Protein AF-A0A2M8P5G1-F1 (afdb_monomer_lite)

Foldseek 3Di:
DFQFWWKFFAAPPDLVPGPQRIETQDHNHDRHNPPRVDDDVVVPDDDDDDPSVVPDDDDTDDIDTDTHHPDPDDPTDDDDDPDDDDDDDD

Secondary structure (DSSP, 8-state):
--SEEEEEEESSS-TTTSTT-EEEEE-SS--SB-TT----GGG--------GGGT--S---EEEEEEE--SSS--------S----PPP-

pLDDT: mean 91.85, std 8.05, range [57.19, 98.12]

Radius of gyration: 13.49 Å; chains: 1; bounding box: 29×28×39 Å

Sequence (90 aa):
EGEIHGIGFDTDNSIVGSGPNRFQLFGTERNGRQNFNNYDPSQGWQSYQIPVGNFFTGDFNYLTLINDHDVDNPTGESWFRNIKLYEAEE

Structure (mmCIF, N/CA/C/O backbone):
data_AF-A0A2M8P5G1-F1
#
_entry.id   AF-A0A2M8P5G1-F1
#
loop_
_atom_site.group_PDB
_atom_site.id
_atom_site.type_symbol
_atom_site.label_atom_id
_atom_site.label_alt_id
_atom_site.label_comp_id
_atom_site.label_asym_id
_atom_site.label_entity_id
_atom_site.label_seq_id
_atom_site.pdbx_PDB_ins_code
_atom_site.Cartn_x
_atom_site.Cartn_y
_atom_site.Cartn_z
_atom_site.occupancy
_atom_site.B_iso_or_equiv
_atom_site.a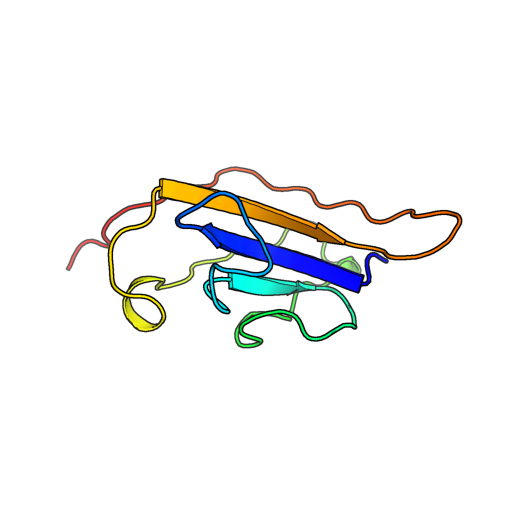uth_seq_id
_atom_site.auth_comp_id
_atom_site.auth_asym_id
_atom_site.auth_atom_id
_atom_site.pdbx_PDB_model_num
ATOM 1 N N . GLU A 1 1 ? 9.014 1.591 -12.107 1.00 80.19 1 GLU A N 1
ATOM 2 C CA . GLU A 1 1 ? 7.875 1.831 -11.200 1.00 80.19 1 GLU A CA 1
ATOM 3 C C . GLU A 1 1 ? 6.945 0.646 -11.357 1.00 80.19 1 GLU A C 1
ATOM 5 O O . GLU A 1 1 ? 6.797 0.212 -12.489 1.00 80.19 1 GLU A O 1
ATOM 10 N N . GLY A 1 2 ? 6.456 0.059 -10.263 1.00 89.06 2 GLY A N 1
ATOM 11 C CA . GLY A 1 2 ? 5.448 -0.996 -10.360 1.00 89.06 2 GLY A CA 1
ATOM 12 C C . GLY A 1 2 ? 4.107 -0.407 -10.788 1.00 89.06 2 GLY A C 1
ATOM 13 O O . GLY A 1 2 ? 3.823 0.767 -10.556 1.00 89.06 2 GLY A O 1
ATOM 14 N N . GLU A 1 3 ? 3.282 -1.219 -11.423 1.00 93.56 3 GLU A N 1
ATOM 15 C CA . GLU A 1 3 ? 1.980 -0.812 -11.951 1.00 93.56 3 GLU A CA 1
ATOM 16 C C . GLU A 1 3 ? 0.970 -0.569 -10.833 1.00 93.56 3 GLU A C 1
ATOM 18 O O . GLU A 1 3 ? 0.149 0.348 -10.921 1.00 93.56 3 GLU A O 1
ATOM 23 N N . ILE A 1 4 ? 1.067 -1.343 -9.749 1.00 95.06 4 ILE A N 1
ATOM 24 C CA . ILE A 1 4 ? 0.195 -1.220 -8.585 1.00 95.06 4 ILE A CA 1
ATOM 25 C C . ILE A 1 4 ? 1.035 -1.305 -7.319 1.00 95.06 4 ILE A C 1
ATOM 27 O O . ILE A 1 4 ? 1.717 -2.295 -7.060 1.00 95.06 4 ILE A O 1
ATOM 31 N N . HIS A 1 5 ? 0.905 -0.297 -6.464 1.00 97.12 5 HIS A N 1
ATOM 32 C CA . HIS A 1 5 ? 1.393 -0.346 -5.092 1.00 97.12 5 HIS A CA 1
ATOM 33 C C . HIS A 1 5 ? 0.239 -0.031 -4.151 1.00 97.12 5 HIS A C 1
ATOM 35 O O . HIS A 1 5 ? -0.442 0.984 -4.317 1.00 97.12 5 HIS A O 1
ATOM 41 N N . GLY A 1 6 ? 0.003 -0.870 -3.148 1.00 96.38 6 GLY A N 1
ATOM 42 C CA . GLY A 1 6 ? -1.179 -0.700 -2.311 1.00 96.38 6 GLY A CA 1
ATOM 43 C C . GLY A 1 6 ? -1.144 -1.425 -0.981 1.00 96.38 6 GLY A C 1
ATOM 44 O O . GLY A 1 6 ? -0.258 -2.226 -0.692 1.00 96.38 6 GLY A O 1
ATOM 45 N N . ILE A 1 7 ? -2.155 -1.124 -0.176 1.00 97.19 7 ILE A N 1
ATOM 46 C CA . ILE A 1 7 ? -2.429 -1.766 1.106 1.00 97.19 7 ILE A CA 1
ATOM 47 C C . ILE A 1 7 ? -3.933 -1.986 1.238 1.00 97.19 7 ILE A C 1
ATOM 49 O O . ILE A 1 7 ? -4.734 -1.170 0.776 1.00 97.19 7 ILE A O 1
ATOM 53 N N . GLY A 1 8 ? -4.342 -3.082 1.858 1.00 95.50 8 GLY A N 1
ATOM 54 C CA . GLY A 1 8 ? -5.755 -3.404 1.978 1.00 95.50 8 GLY A CA 1
ATOM 55 C C . GLY A 1 8 ? -6.028 -4.576 2.891 1.00 95.50 8 GLY A C 1
ATOM 56 O O . GLY A 1 8 ? -5.194 -4.953 3.711 1.00 95.50 8 GLY A O 1
ATOM 57 N N . PHE A 1 9 ? -7.206 -5.147 2.706 1.00 94.44 9 PHE A N 1
ATOM 58 C CA . PHE A 1 9 ? -7.676 -6.314 3.416 1.00 94.44 9 PHE A CA 1
ATOM 59 C C . PHE A 1 9 ? -8.192 -7.357 2.441 1.00 94.44 9 PHE A C 1
ATOM 61 O O . PHE A 1 9 ? -8.645 -7.033 1.341 1.00 94.44 9 PHE A O 1
ATOM 68 N N . ASP A 1 10 ? -8.134 -8.608 2.867 1.00 92.88 10 ASP A N 1
ATOM 69 C CA . ASP A 1 10 ? -8.565 -9.745 2.071 1.00 92.88 10 ASP A CA 1
ATOM 70 C C . ASP A 1 10 ? -9.282 -10.776 2.957 1.00 92.88 10 ASP A C 1
ATOM 72 O O . ASP A 1 10 ? -9.069 -10.848 4.175 1.00 92.88 10 ASP A O 1
ATOM 76 N N . THR A 1 11 ? -10.184 -11.542 2.351 1.00 91.88 11 THR A N 1
ATOM 77 C CA . THR A 1 11 ? -11.037 -12.529 3.019 1.00 91.88 11 THR A CA 1
ATOM 78 C C . THR A 1 11 ? -10.615 -13.969 2.755 1.00 91.88 11 THR A C 1
ATOM 80 O O . THR A 1 11 ? -10.914 -14.837 3.568 1.00 91.88 11 THR A O 1
ATOM 83 N N . ASP A 1 12 ? -9.948 -14.258 1.643 1.00 89.69 12 ASP A N 1
ATOM 84 C CA . ASP A 1 12 ? -9.774 -15.619 1.120 1.00 89.69 12 ASP A CA 1
ATOM 85 C C . ASP A 1 12 ? -8.399 -15.877 0.476 1.00 89.69 12 ASP A C 1
ATOM 87 O O . ASP A 1 12 ? -8.171 -16.949 -0.084 1.00 89.69 12 ASP A O 1
ATOM 91 N N . ASN A 1 13 ? -7.466 -14.930 0.602 1.00 87.31 13 ASN A N 1
ATOM 92 C CA . ASN A 1 13 ? -6.145 -14.925 -0.019 1.00 87.31 13 ASN A CA 1
ATOM 93 C C . ASN A 1 13 ? -6.217 -15.036 -1.557 1.00 87.31 13 ASN A C 1
ATOM 95 O O . ASN A 1 13 ? -5.375 -15.683 -2.185 1.00 87.31 13 ASN A O 1
ATOM 99 N N . SER A 1 14 ? -7.239 -14.421 -2.165 1.00 84.06 14 SER A N 1
ATOM 100 C CA . SER A 1 14 ? -7.479 -14.423 -3.609 1.00 84.06 14 SER A CA 1
ATOM 101 C C . SER A 1 14 ? -7.767 -13.020 -4.128 1.00 84.06 14 SER A C 1
ATOM 103 O O . SER A 1 14 ? -8.823 -12.444 -3.885 1.00 84.06 14 SER A O 1
ATOM 105 N N . ILE A 1 15 ? -6.877 -12.502 -4.977 1.00 74.06 15 ILE A N 1
ATOM 106 C CA . ILE A 1 15 ? -7.029 -11.166 -5.575 1.00 74.06 15 ILE A CA 1
ATOM 107 C C . ILE A 1 15 ? -8.267 -11.031 -6.486 1.00 74.06 15 ILE A C 1
ATOM 109 O O . ILE A 1 15 ? -8.753 -9.924 -6.723 1.00 74.06 15 ILE A O 1
ATOM 113 N N . VAL A 1 16 ? -8.784 -12.151 -7.005 1.00 71.56 16 VAL A N 1
ATOM 114 C CA . VAL A 1 16 ? -9.937 -12.185 -7.921 1.00 71.56 16 VAL A CA 1
ATOM 115 C C . VAL A 1 16 ? -11.264 -12.142 -7.153 1.00 71.56 16 VAL A C 1
ATOM 117 O O . VAL A 1 16 ? -12.244 -11.592 -7.655 1.00 71.56 16 VAL A O 1
ATOM 120 N N . GLY A 1 17 ? -11.302 -12.714 -5.944 1.00 66.75 17 GLY A N 1
ATOM 121 C CA . GLY A 1 17 ? -12.521 -12.889 -5.147 1.00 66.75 17 GLY A CA 1
ATOM 122 C C . GLY A 1 17 ? -12.809 -11.756 -4.162 1.00 66.75 17 GLY A C 1
ATOM 123 O O . GLY A 1 17 ? -13.970 -11.497 -3.849 1.00 66.75 17 GLY A O 1
ATOM 124 N N . SER A 1 18 ? -11.784 -11.034 -3.709 1.00 64.38 18 SER A N 1
ATOM 125 C CA . SER A 1 18 ? -11.873 -10.172 -2.526 1.00 64.38 18 SER A CA 1
ATOM 126 C C . SER A 1 18 ? -12.410 -8.747 -2.750 1.00 64.38 18 SER A C 1
ATOM 128 O O . SER A 1 18 ? -12.412 -7.934 -1.822 1.00 64.38 18 SER A O 1
ATOM 130 N N . GLY A 1 19 ? -12.936 -8.415 -3.939 1.00 67.81 19 GLY A N 1
ATOM 131 C CA . GLY A 1 19 ? -13.438 -7.066 -4.261 1.00 67.81 19 GLY A CA 1
ATOM 132 C C . GLY A 1 19 ? -12.361 -5.970 -4.107 1.00 67.81 19 GLY A C 1
ATOM 133 O O . GLY A 1 19 ? -11.206 -6.269 -3.819 1.00 67.81 19 GLY A O 1
ATOM 134 N N . PRO A 1 20 ? -12.659 -4.671 -4.313 1.00 72.19 20 PRO A N 1
ATOM 135 C CA . PRO A 1 20 ? -11.664 -3.603 -4.180 1.00 72.19 20 PRO A CA 1
ATOM 136 C C . PRO A 1 20 ? -11.433 -3.193 -2.712 1.00 72.19 20 PRO A C 1
ATOM 138 O O . PRO A 1 20 ? -11.444 -2.001 -2.398 1.00 72.19 20 PRO A O 1
ATOM 141 N N . ASN A 1 21 ? -11.195 -4.154 -1.810 1.00 91.31 21 ASN A N 1
ATOM 142 C CA . ASN A 1 21 ? -10.895 -3.918 -0.388 1.00 91.31 21 ASN A CA 1
ATOM 143 C C . ASN A 1 21 ? -9.452 -3.439 -0.152 1.00 91.31 21 ASN A C 1
ATOM 145 O O . ASN A 1 21 ? -8.758 -3.851 0.770 1.00 91.31 21 ASN A O 1
ATOM 149 N N . ARG A 1 22 ? -8.976 -2.550 -1.022 1.00 93.69 22 ARG A N 1
ATOM 150 C CA . ARG A 1 22 ? -7.602 -2.053 -1.054 1.00 93.69 22 ARG A CA 1
ATOM 151 C C . ARG A 1 22 ? -7.544 -0.598 -1.478 1.00 93.69 22 ARG A C 1
ATOM 153 O O . ARG A 1 22 ? -8.366 -0.124 -2.269 1.00 93.69 22 ARG A O 1
ATOM 160 N N . PHE A 1 23 ? -6.543 0.092 -0.965 1.00 96.69 23 PHE A N 1
ATOM 161 C CA . PHE A 1 23 ? -6.160 1.436 -1.356 1.00 96.69 23 PHE A CA 1
ATOM 162 C C . PHE A 1 23 ? -4.903 1.343 -2.206 1.00 96.69 23 PHE A C 1
ATOM 164 O O . PHE A 1 23 ? -3.913 0.734 -1.796 1.00 96.69 23 PHE A O 1
ATOM 171 N N . GLN A 1 24 ? -4.954 1.950 -3.384 1.00 96.69 24 GLN A N 1
ATOM 172 C CA . GLN A 1 24 ? -3.767 2.142 -4.197 1.00 96.69 24 GLN A CA 1
ATOM 173 C C . GLN A 1 24 ? -3.066 3.412 -3.724 1.00 96.69 24 GLN A C 1
ATOM 175 O O . GLN A 1 24 ? -3.721 4.435 -3.522 1.00 96.69 24 GLN A O 1
ATOM 180 N N . LEU A 1 25 ? -1.758 3.309 -3.513 1.00 97.56 25 LEU A N 1
ATOM 181 C CA . LEU A 1 25 ? -0.899 4.381 -3.019 1.00 97.56 25 LEU A CA 1
ATOM 182 C C . LEU A 1 25 ? -0.008 4.957 -4.124 1.00 97.56 25 LEU A C 1
ATOM 184 O O . LEU A 1 25 ? 0.331 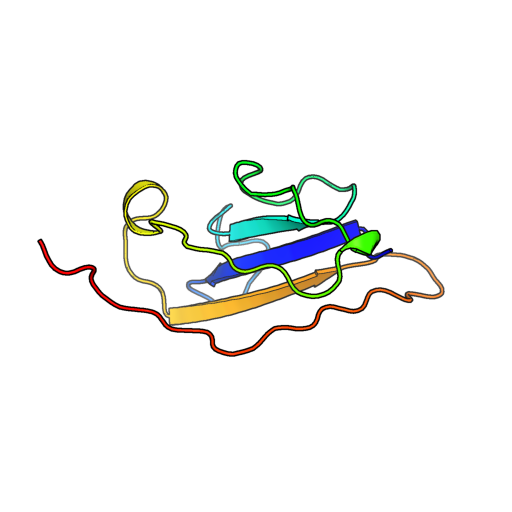6.137 -4.071 1.00 97.56 25 LEU A O 1
ATOM 188 N N . PHE A 1 26 ? 0.367 4.124 -5.097 1.00 97.50 26 PHE A N 1
ATOM 189 C CA . PHE A 1 26 ? 1.230 4.485 -6.221 1.00 97.50 26 PHE A CA 1
ATOM 190 C C . PHE A 1 26 ? 0.980 3.568 -7.430 1.00 97.50 26 PHE A C 1
ATOM 192 O O . PHE A 1 26 ? 0.260 2.565 -7.319 1.00 97.50 26 PHE A O 1
ATOM 199 N N . GLY A 1 27 ? 1.611 3.881 -8.561 1.00 95.19 27 GLY A N 1
ATOM 200 C CA . GLY A 1 27 ? 1.500 3.129 -9.804 1.00 95.19 27 GLY A CA 1
ATOM 201 C C . GLY A 1 27 ? 0.403 3.648 -10.733 1.00 95.19 27 GLY A C 1
ATOM 202 O O . GLY A 1 27 ? -0.442 4.476 -10.369 1.00 95.19 27 GLY A O 1
ATOM 203 N N . THR A 1 28 ? 0.436 3.158 -11.965 1.00 91.06 28 THR A N 1
ATOM 204 C CA . THR A 1 28 ? -0.338 3.667 -13.102 1.00 91.06 28 THR A CA 1
ATOM 205 C C . THR A 1 28 ? -1.584 2.841 -13.409 1.00 91.06 28 THR A C 1
ATOM 207 O O . THR A 1 28 ? -2.546 3.379 -13.965 1.00 91.06 28 THR A O 1
ATOM 210 N N . GLU A 1 29 ? -1.616 1.563 -13.031 1.00 93.00 29 GLU A N 1
ATOM 211 C CA . GLU A 1 29 ? -2.751 0.689 -13.304 1.00 93.00 29 GLU A CA 1
ATOM 212 C C . GLU A 1 29 ? -3.768 0.740 -12.173 1.00 93.00 29 GLU A C 1
ATOM 214 O O . GLU A 1 29 ? -3.470 0.498 -11.005 1.00 93.00 29 GLU A O 1
ATOM 219 N N . ARG A 1 30 ? -5.014 1.084 -12.508 1.00 92.75 30 ARG A N 1
ATOM 220 C CA . ARG A 1 30 ? -6.049 1.313 -11.502 1.00 92.75 30 ARG A CA 1
ATOM 221 C C . ARG A 1 30 ? -6.545 -0.008 -10.919 1.00 92.75 30 ARG A C 1
ATOM 223 O O . ARG A 1 30 ? -7.409 -0.663 -11.497 1.00 92.75 30 ARG A O 1
ATOM 230 N N . ASN A 1 31 ? -6.109 -0.321 -9.705 1.00 90.19 31 ASN A N 1
ATOM 231 C CA . ASN A 1 31 ? -6.460 -1.554 -9.012 1.00 90.19 31 ASN A CA 1
ATOM 232 C C . ASN A 1 31 ? -6.712 -1.299 -7.513 1.00 90.19 31 ASN A C 1
ATOM 234 O O . ASN A 1 31 ? -5.950 -1.689 -6.634 1.00 90.19 31 ASN A O 1
ATOM 238 N N . GLY A 1 32 ? -7.816 -0.615 -7.208 1.00 92.00 32 GLY A N 1
ATOM 239 C CA . GLY A 1 32 ? -8.192 -0.260 -5.838 1.00 92.00 32 GLY A CA 1
ATOM 240 C C . GLY A 1 32 ? -8.811 1.128 -5.725 1.00 92.00 32 GLY A C 1
ATOM 241 O O . GLY A 1 32 ? -9.013 1.834 -6.722 1.00 92.00 32 GLY A O 1
ATOM 242 N N . ARG A 1 33 ? -9.116 1.538 -4.491 1.00 94.88 33 ARG A N 1
ATOM 243 C CA . ARG A 1 33 ? -9.563 2.901 -4.185 1.00 94.88 33 ARG A CA 1
ATOM 244 C C . ARG A 1 33 ? -8.413 3.885 -4.389 1.00 94.88 33 ARG A C 1
ATOM 246 O O . ARG A 1 33 ? -7.318 3.671 -3.885 1.00 94.88 33 ARG A O 1
ATOM 253 N N . GLN A 1 34 ? -8.692 4.974 -5.099 1.00 96.25 34 GLN A N 1
ATOM 254 C CA . GLN A 1 34 ? -7.682 5.943 -5.549 1.00 96.25 34 GLN A CA 1
ATOM 255 C C . GLN A 1 34 ? -7.540 7.156 -4.621 1.00 96.25 34 GLN A C 1
ATOM 257 O O . GLN A 1 34 ? -6.751 8.050 -4.896 1.00 96.25 34 GLN A O 1
ATOM 262 N N . ASN A 1 35 ? -8.294 7.203 -3.517 1.00 96.62 35 ASN A N 1
ATOM 263 C CA . ASN A 1 35 ? -8.302 8.322 -2.567 1.00 96.62 35 ASN A CA 1
ATOM 264 C C . ASN A 1 35 ? -6.914 8.659 -1.994 1.00 96.62 35 ASN A C 1
ATOM 266 O O . ASN A 1 35 ? -6.712 9.778 -1.536 1.00 96.62 35 ASN A O 1
ATOM 270 N N . PHE A 1 36 ? -5.994 7.692 -2.018 1.00 97.19 36 PHE A N 1
ATOM 271 C CA . PHE A 1 36 ? -4.643 7.797 -1.476 1.00 97.19 36 PHE A CA 1
ATOM 272 C C . PHE A 1 36 ? -3.562 7.482 -2.521 1.00 97.19 36 PHE A C 1
ATOM 274 O O . PHE A 1 36 ? -2.423 7.258 -2.131 1.00 97.19 36 PHE A O 1
ATOM 281 N N . ASN A 1 37 ? -3.890 7.469 -3.824 1.00 97.25 37 ASN A N 1
ATOM 282 C CA . ASN A 1 37 ? -2.904 7.252 -4.891 1.00 97.25 37 ASN A CA 1
ATOM 283 C C . ASN A 1 37 ? -2.105 8.543 -5.130 1.00 97.25 37 ASN A C 1
ATOM 285 O O . ASN A 1 37 ? -2.316 9.259 -6.108 1.00 97.25 37 ASN A O 1
ATOM 289 N N . ASN A 1 38 ? -1.298 8.909 -4.137 1.00 97.19 38 ASN A N 1
ATOM 290 C CA . ASN A 1 38 ? -0.566 10.167 -4.072 1.00 97.19 38 ASN A CA 1
ATOM 291 C C . ASN A 1 38 ? 0.811 10.013 -3.416 1.00 97.19 38 ASN A C 1
ATOM 293 O O . ASN A 1 38 ? 1.335 10.989 -2.875 1.00 97.19 38 ASN A O 1
ATOM 297 N N . TYR A 1 39 ? 1.379 8.806 -3.430 1.00 97.69 39 TYR A N 1
ATOM 298 C CA . TYR A 1 39 ? 2.760 8.616 -3.021 1.00 97.69 39 TYR A CA 1
ATOM 299 C C . TYR A 1 39 ? 3.698 9.364 -3.968 1.00 97.69 39 TYR A C 1
ATOM 301 O O . TYR A 1 39 ? 3.631 9.173 -5.182 1.00 97.69 39 TYR A O 1
ATOM 309 N N . ASP A 1 40 ? 4.585 10.190 -3.415 1.00 95.50 40 ASP A N 1
ATOM 310 C CA . ASP A 1 40 ? 5.636 10.854 -4.184 1.00 95.50 40 ASP A CA 1
ATOM 311 C C . ASP A 1 40 ? 7.007 10.233 -3.859 1.00 95.50 40 ASP A C 1
ATOM 313 O O . ASP A 1 40 ? 7.574 10.510 -2.792 1.00 95.50 40 ASP A O 1
ATOM 317 N N . PRO A 1 41 ? 7.590 9.425 -4.767 1.00 92.62 41 PRO A N 1
ATOM 318 C CA . PRO A 1 41 ? 8.886 8.795 -4.530 1.00 92.62 41 PRO A CA 1
ATOM 319 C C . PRO A 1 41 ? 10.030 9.814 -4.394 1.00 92.62 41 PRO A C 1
ATOM 321 O O . PRO A 1 41 ? 11.066 9.487 -3.816 1.00 92.62 41 PRO A O 1
ATOM 324 N N . SER A 1 42 ? 9.861 11.057 -4.867 1.00 95.69 42 SER A N 1
ATOM 325 C CA . SER A 1 42 ? 10.868 12.116 -4.720 1.00 95.69 42 SER A CA 1
ATOM 326 C C . SER A 1 42 ? 10.981 12.649 -3.287 1.00 95.69 42 SER A C 1
ATOM 328 O O . SER A 1 42 ? 12.010 13.218 -2.924 1.00 95.69 42 SER A O 1
ATOM 330 N N . GLN A 1 43 ? 9.948 12.441 -2.461 1.00 94.44 43 GLN A N 1
ATOM 331 C CA . GLN A 1 43 ? 9.886 12.906 -1.070 1.00 94.44 43 GLN A CA 1
ATOM 332 C C . GLN A 1 43 ? 10.315 11.828 -0.059 1.00 94.44 43 GLN A C 1
ATOM 334 O O . GLN A 1 43 ? 10.396 12.090 1.142 1.00 94.44 43 GLN A O 1
ATOM 339 N N . GLY A 1 44 ? 10.622 10.611 -0.520 1.00 95.88 44 GLY A N 1
ATOM 340 C CA . GLY A 1 44 ? 11.040 9.504 0.336 1.00 95.88 44 GLY A CA 1
ATOM 341 C C . GLY A 1 44 ? 9.865 8.836 1.054 1.00 95.88 44 GLY A C 1
ATOM 342 O O . GLY A 1 44 ? 8.935 8.360 0.415 1.00 95.88 44 GLY A O 1
ATOM 343 N N . TRP A 1 45 ? 9.919 8.710 2.383 1.00 97.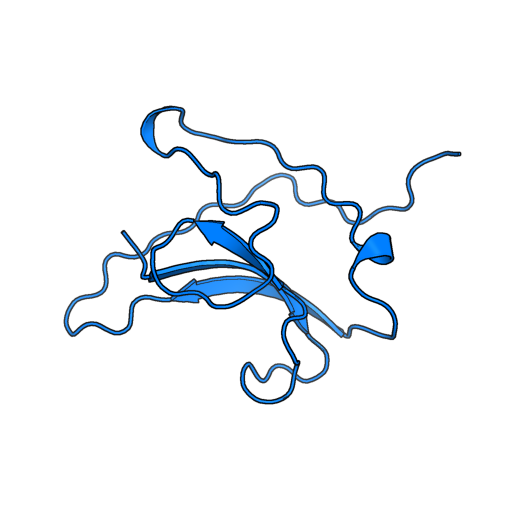62 45 TRP A N 1
ATOM 344 C CA . TRP A 1 45 ? 8.862 8.035 3.150 1.00 97.62 45 TRP A CA 1
ATOM 345 C C . TRP A 1 45 ? 7.633 8.929 3.329 1.00 97.62 45 TRP A C 1
ATOM 347 O O . TRP A 1 45 ? 7.754 10.045 3.826 1.00 97.62 45 TRP A O 1
ATOM 357 N N . GLN A 1 46 ? 6.446 8.387 3.053 1.00 97.75 46 GLN A N 1
ATOM 358 C CA . GLN A 1 46 ? 5.167 9.055 3.293 1.00 97.75 46 GLN A CA 1
ATOM 359 C C . GLN A 1 46 ? 4.358 8.322 4.363 1.00 97.75 46 GLN A C 1
ATOM 361 O O . GLN A 1 46 ? 4.257 7.095 4.354 1.00 97.75 46 GLN A O 1
ATOM 366 N N . SER A 1 47 ? 3.778 9.086 5.288 1.00 97.44 47 SER A N 1
ATOM 367 C CA . SER A 1 47 ? 2.889 8.564 6.326 1.00 97.44 47 SER A CA 1
ATOM 368 C C . SER A 1 47 ? 1.437 8.645 5.869 1.00 97.44 47 SER A C 1
ATOM 370 O O . SER A 1 47 ? 0.998 9.685 5.382 1.00 97.44 47 SER A O 1
ATOM 372 N N . TYR A 1 48 ? 0.682 7.570 6.091 1.00 97.69 48 TYR A N 1
ATOM 373 C CA . TYR A 1 48 ? -0.745 7.496 5.791 1.00 97.69 48 TYR A CA 1
ATOM 374 C C . TYR A 1 48 ? -1.545 7.231 7.063 1.00 97.69 48 TYR A C 1
ATOM 376 O O . TYR A 1 48 ? -1.172 6.384 7.874 1.00 97.69 48 TYR A O 1
ATOM 384 N N . GLN A 1 49 ? -2.680 7.916 7.191 1.00 96.94 49 GLN A N 1
ATOM 385 C CA . GLN A 1 49 ? -3.746 7.563 8.120 1.00 96.94 49 GLN A CA 1
ATOM 386 C C . GLN A 1 49 ? -5.011 7.357 7.295 1.00 96.94 49 GLN A C 1
ATOM 388 O O . GLN A 1 49 ? -5.520 8.291 6.676 1.00 96.94 49 GLN A O 1
ATOM 393 N N . ILE A 1 50 ? -5.483 6.116 7.244 1.00 96.69 50 ILE A N 1
ATOM 394 C CA . ILE A 1 50 ? -6.602 5.720 6.394 1.00 96.69 50 ILE A CA 1
ATOM 395 C C . ILE A 1 50 ? -7.751 5.289 7.309 1.00 96.69 50 ILE A C 1
ATOM 397 O O . ILE A 1 50 ? -7.589 4.311 8.038 1.00 96.69 50 ILE A O 1
ATOM 401 N N . PRO A 1 51 ? -8.907 5.979 7.298 1.00 95.81 51 PRO A N 1
ATOM 402 C CA . PRO A 1 51 ? -10.063 5.586 8.097 1.00 95.81 51 PRO A CA 1
ATOM 403 C C . PRO A 1 51 ? -10.771 4.405 7.422 1.00 95.81 51 PRO A C 1
ATOM 405 O O . PRO A 1 51 ? -11.792 4.569 6.758 1.00 95.81 51 PRO A O 1
ATOM 408 N N . VAL A 1 52 ? -10.186 3.210 7.534 1.00 95.06 52 VAL A N 1
ATOM 409 C CA . VAL A 1 52 ? -10.586 2.019 6.763 1.00 95.06 52 VAL A CA 1
ATOM 410 C C . VAL A 1 52 ? -12.065 1.655 6.940 1.00 95.06 52 VAL A C 1
ATOM 412 O O . VAL A 1 52 ? -12.709 1.298 5.956 1.00 95.06 52 VAL A O 1
ATOM 415 N N . GLY A 1 53 ? -12.632 1.861 8.135 1.00 93.88 53 GLY A N 1
ATOM 416 C CA . GLY A 1 53 ? -14.049 1.613 8.437 1.00 93.88 53 GLY A CA 1
ATOM 417 C C . GLY A 1 53 ? -15.038 2.512 7.681 1.00 93.88 53 GLY A C 1
ATOM 418 O O . GLY A 1 53 ? -16.191 2.137 7.498 1.00 93.88 53 GLY A O 1
ATOM 419 N N . ASN A 1 54 ? -14.591 3.658 7.151 1.00 94.31 54 ASN A N 1
ATOM 420 C CA . ASN A 1 54 ? -15.423 4.498 6.279 1.00 94.31 54 ASN A CA 1
ATOM 421 C C . ASN A 1 54 ? -15.527 3.938 4.849 1.00 94.31 54 ASN A C 1
ATOM 423 O O . ASN A 1 54 ? -16.347 4.403 4.058 1.00 94.31 54 ASN A O 1
ATOM 427 N N . PHE A 1 55 ? -14.670 2.979 4.488 1.00 93.94 55 PHE A N 1
ATOM 428 C CA . PHE A 1 55 ? -14.553 2.446 3.130 1.00 93.94 55 PHE A CA 1
ATOM 429 C C . PHE A 1 55 ? -14.916 0.971 3.025 1.00 93.94 55 PHE A C 1
ATOM 431 O O . PHE A 1 55 ? -15.404 0.544 1.972 1.00 93.94 55 PHE A O 1
ATOM 438 N N . PHE A 1 56 ? -14.621 0.204 4.069 1.00 92.19 56 PHE A N 1
ATOM 439 C CA . PHE A 1 56 ? -14.752 -1.241 4.113 1.00 92.19 56 PHE A CA 1
ATOM 440 C C . PHE A 1 56 ? -15.533 -1.636 5.362 1.00 92.19 56 PHE A C 1
ATOM 442 O O . PHE A 1 56 ? -15.347 -1.067 6.433 1.00 92.19 56 PHE A O 1
ATOM 449 N N . THR A 1 57 ? -16.407 -2.621 5.206 1.00 91.69 57 THR A N 1
ATOM 450 C CA . THR A 1 57 ? -17.174 -3.229 6.296 1.00 91.69 57 THR A CA 1
ATOM 451 C C . THR A 1 57 ? -17.154 -4.738 6.101 1.00 91.69 57 THR A C 1
ATOM 453 O O . THR A 1 57 ? -16.940 -5.204 4.980 1.00 91.69 57 THR A O 1
ATOM 456 N N . GLY A 1 58 ? -17.394 -5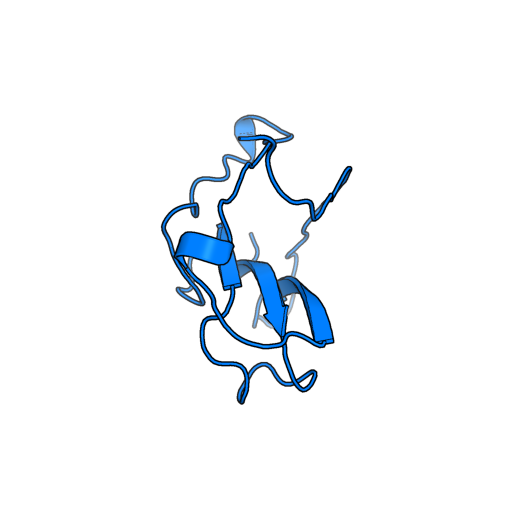.482 7.176 1.00 90.38 58 GLY A N 1
ATOM 457 C CA . GLY A 1 58 ? -17.362 -6.940 7.170 1.00 90.38 58 GLY A CA 1
ATOM 458 C C . GLY A 1 58 ? -16.089 -7.507 7.787 1.00 90.38 58 GLY A C 1
ATOM 459 O O . GLY A 1 58 ? -15.240 -6.774 8.296 1.00 90.38 58 GLY A O 1
ATOM 460 N N . ASP A 1 59 ? -16.006 -8.831 7.751 1.00 91.12 59 ASP A N 1
ATOM 461 C CA . ASP A 1 59 ? -14.904 -9.584 8.334 1.00 91.12 59 ASP A CA 1
ATOM 462 C C . ASP A 1 59 ? -13.753 -9.700 7.334 1.00 91.12 59 ASP A C 1
ATOM 464 O O . ASP A 1 59 ? -13.966 -9.997 6.159 1.00 91.12 59 ASP A O 1
ATOM 468 N N . PHE A 1 60 ? -12.526 -9.506 7.815 1.00 92.06 60 PHE A N 1
ATOM 469 C CA . PHE A 1 60 ? -11.303 -9.638 7.031 1.00 92.06 60 PHE A CA 1
ATOM 470 C C . PHE A 1 60 ? -10.336 -10.580 7.733 1.00 92.06 60 PHE A C 1
ATOM 472 O O . PHE A 1 60 ? -10.127 -10.478 8.941 1.00 92.06 60 PHE A O 1
ATOM 479 N N . ASN A 1 61 ? -9.716 -11.470 6.963 1.00 92.62 61 ASN A N 1
ATOM 480 C CA . ASN A 1 61 ? -8.781 -12.462 7.490 1.00 92.62 61 ASN A CA 1
ATOM 481 C C . ASN A 1 61 ? -7.325 -12.006 7.362 1.00 92.62 61 ASN A C 1
ATOM 483 O O . ASN A 1 61 ? -6.465 -12.461 8.118 1.00 92.62 61 ASN A O 1
ATOM 487 N N . TYR A 1 62 ? -7.043 -11.103 6.421 1.00 93.38 62 TYR A N 1
ATOM 488 C CA . TYR A 1 62 ? -5.684 -10.714 6.071 1.00 93.38 62 TYR A CA 1
ATOM 489 C C . TYR A 1 62 ? -5.553 -9.201 5.937 1.00 93.38 62 TYR A C 1
ATOM 491 O O . TYR A 1 62 ? -6.414 -8.540 5.360 1.00 93.38 62 TYR A O 1
ATOM 499 N N . LEU A 1 63 ? -4.434 -8.673 6.434 1.00 94.38 63 LEU A N 1
ATOM 500 C CA . LEU A 1 63 ? -3.867 -7.412 5.970 1.00 94.38 63 LEU A CA 1
ATOM 501 C C . LEU A 1 63 ? -3.015 -7.720 4.734 1.00 94.38 63 LEU A C 1
ATOM 503 O O . LEU A 1 63 ? -2.118 -8.561 4.803 1.00 94.38 63 LEU A O 1
ATOM 507 N N . THR A 1 64 ? -3.251 -7.007 3.640 1.00 93.75 64 THR A N 1
ATOM 508 C CA . THR A 1 64 ? -2.593 -7.256 2.353 1.00 93.75 64 THR A CA 1
ATOM 509 C C . THR A 1 64 ? -1.679 -6.097 1.989 1.00 93.75 64 THR A C 1
ATOM 511 O O . THR A 1 64 ? -2.087 -4.936 2.038 1.00 93.75 64 THR A O 1
ATOM 514 N N . LEU A 1 65 ? -0.451 -6.416 1.580 1.00 95.38 65 LEU A N 1
ATOM 515 C CA . LEU A 1 65 ? 0.495 -5.487 0.965 1.00 95.38 65 LEU A CA 1
ATOM 516 C C . LEU A 1 65 ? 0.632 -5.858 -0.510 1.00 95.38 65 LEU A C 1
ATOM 518 O O . LEU A 1 65 ? 0.799 -7.031 -0.831 1.00 95.38 65 LEU A O 1
ATOM 522 N N . ILE A 1 66 ? 0.529 -4.870 -1.394 1.00 93.62 66 ILE A N 1
ATOM 523 C CA . ILE A 1 66 ? 0.411 -5.088 -2.836 1.00 93.62 66 ILE A CA 1
ATOM 524 C C . ILE A 1 66 ? 1.594 -4.432 -3.543 1.00 93.62 66 ILE A C 1
ATOM 526 O O . ILE A 1 66 ? 1.900 -3.255 -3.318 1.00 93.62 66 ILE A O 1
ATOM 530 N N . ASN A 1 67 ? 2.237 -5.214 -4.402 1.00 94.56 67 ASN A N 1
ATOM 531 C CA . ASN A 1 67 ? 3.182 -4.773 -5.412 1.00 94.56 67 ASN A CA 1
ATOM 532 C C . ASN A 1 67 ? 2.929 -5.629 -6.655 1.00 94.56 67 ASN A C 1
ATOM 534 O O . ASN A 1 67 ? 3.010 -6.852 -6.558 1.00 94.56 67 ASN A O 1
ATOM 538 N N . ASP A 1 68 ? 2.580 -4.992 -7.763 1.00 93.81 68 ASP A N 1
ATOM 539 C CA . ASP A 1 68 ? 2.360 -5.657 -9.044 1.00 93.81 68 ASP A CA 1
ATOM 540 C C . ASP A 1 68 ? 3.089 -4.916 -10.160 1.00 93.81 68 ASP A C 1
ATOM 542 O O . ASP A 1 68 ? 3.241 -3.689 -10.104 1.00 93.81 68 ASP A O 1
ATOM 546 N N . HIS A 1 69 ? 3.576 -5.677 -11.133 1.00 94.56 69 HIS A N 1
ATOM 547 C CA . HIS A 1 69 ? 4.297 -5.181 -12.299 1.00 94.56 69 HIS A CA 1
ATOM 548 C C . HIS A 1 69 ? 4.354 -6.309 -13.346 1.00 94.56 69 HIS A C 1
ATOM 550 O O . HIS A 1 69 ? 5.322 -7.071 -13.383 1.00 94.56 69 HIS A O 1
ATOM 556 N N . ASP A 1 70 ? 3.310 -6.450 -14.157 1.00 90.3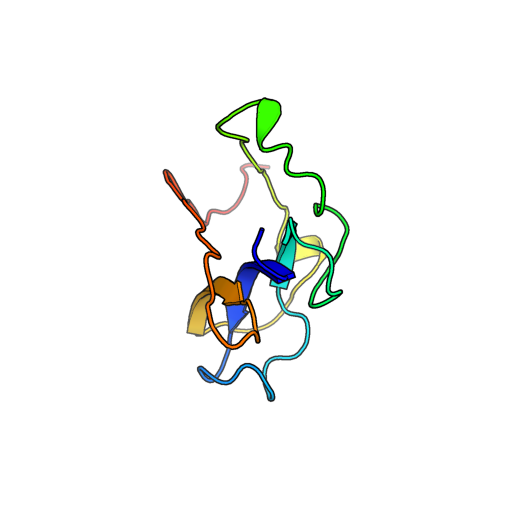8 70 ASP A N 1
ATOM 557 C CA . ASP A 1 70 ? 3.118 -7.526 -15.135 1.00 90.38 70 ASP A CA 1
ATOM 558 C C . ASP A 1 70 ? 3.909 -7.264 -16.431 1.00 90.38 70 ASP A C 1
ATOM 560 O O . ASP A 1 70 ? 3.383 -7.012 -17.516 1.00 90.38 70 ASP A O 1
ATOM 564 N N . VAL A 1 71 ? 5.237 -7.296 -16.300 1.00 92.62 71 VAL A N 1
ATOM 565 C CA . VAL A 1 71 ? 6.201 -7.123 -17.395 1.00 92.62 71 VAL A CA 1
ATOM 566 C C . VAL A 1 71 ? 7.269 -8.215 -17.353 1.00 92.62 71 VAL A C 1
ATOM 568 O O . VAL A 1 71 ? 7.551 -8.784 -16.302 1.00 92.62 71 VAL A O 1
ATOM 571 N N . ASP A 1 72 ? 7.953 -8.456 -18.476 1.00 94.94 72 ASP A N 1
ATOM 572 C CA . ASP A 1 72 ? 8.980 -9.510 -18.585 1.00 94.94 72 ASP A CA 1
ATOM 573 C C . ASP A 1 72 ? 10.138 -9.375 -17.574 1.00 94.94 72 ASP A C 1
ATOM 575 O O . ASP A 1 72 ? 10.769 -10.364 -17.206 1.00 94.94 72 ASP A O 1
ATOM 579 N N . ASN A 1 73 ? 10.460 -8.146 -17.153 1.00 94.88 73 ASN A N 1
ATOM 580 C CA . ASN A 1 73 ? 11.554 -7.853 -16.221 1.00 94.88 73 ASN A CA 1
ATOM 581 C C . ASN A 1 73 ? 11.082 -6.871 -15.134 1.00 94.88 73 ASN A C 1
ATOM 583 O O . ASN A 1 73 ? 11.377 -5.671 -15.217 1.00 94.88 73 ASN A O 1
ATOM 587 N N . PRO A 1 74 ? 10.326 -7.343 -14.129 1.00 94.06 74 PRO A N 1
ATOM 588 C CA . PRO A 1 74 ? 9.708 -6.468 -13.149 1.00 94.06 74 PRO A CA 1
ATOM 589 C C . PRO A 1 74 ? 10.751 -5.898 -12.189 1.00 94.06 74 PRO A C 1
ATOM 591 O O . PRO A 1 74 ? 11.584 -6.604 -11.625 1.00 94.06 74 PRO A O 1
ATOM 594 N N . THR A 1 75 ? 10.678 -4.587 -11.985 1.00 94.38 75 THR A N 1
ATOM 595 C CA . THR A 1 75 ? 11.510 -3.838 -11.023 1.00 94.38 75 THR A CA 1
ATOM 596 C C . THR A 1 75 ? 10.656 -3.127 -9.971 1.00 94.38 75 THR A C 1
ATOM 598 O O . THR A 1 75 ? 11.088 -2.154 -9.354 1.00 94.38 75 THR A O 1
ATOM 601 N N . GLY A 1 76 ? 9.404 -3.569 -9.807 1.00 93.19 76 GLY A N 1
ATOM 602 C CA . GLY A 1 76 ? 8.495 -3.028 -8.803 1.00 93.19 76 GLY A CA 1
ATOM 603 C C . GLY A 1 76 ? 9.011 -3.336 -7.400 1.00 93.19 76 GLY A C 1
ATOM 604 O O . GLY A 1 76 ? 9.357 -4.472 -7.096 1.00 93.19 76 GLY A O 1
ATOM 605 N N . GLU A 1 77 ? 9.059 -2.324 -6.538 1.00 94.69 77 GLU A N 1
ATOM 606 C CA . GLU A 1 77 ? 9.452 -2.490 -5.139 1.00 94.69 77 GLU A CA 1
ATOM 607 C C . GLU A 1 77 ? 8.573 -1.609 -4.246 1.00 94.69 77 GLU A C 1
ATOM 609 O O . GLU A 1 77 ? 8.334 -0.441 -4.554 1.00 94.69 77 GLU A O 1
ATOM 614 N N . SER A 1 78 ? 8.062 -2.174 -3.152 1.00 95.75 78 SER A N 1
ATOM 615 C CA . SER A 1 78 ? 7.264 -1.457 -2.156 1.00 95.75 78 SER A CA 1
ATOM 616 C C . SER A 1 78 ? 7.878 -1.640 -0.777 1.00 95.75 78 SER A C 1
ATOM 618 O O . SER A 1 78 ? 8.125 -2.767 -0.351 1.00 95.75 78 SER A O 1
ATOM 620 N N . TRP A 1 79 ? 8.035 -0.542 -0.040 1.00 96.81 79 TRP A N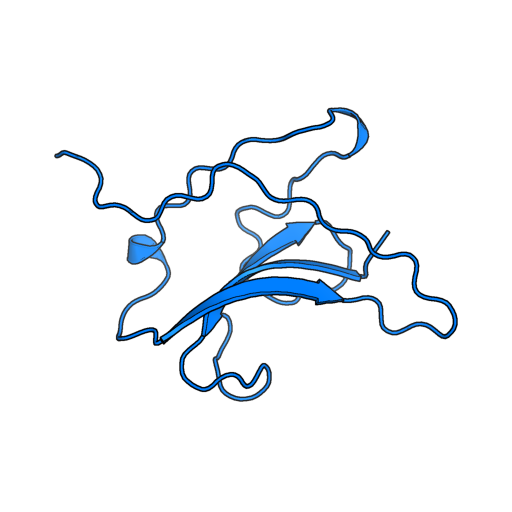 1
ATOM 621 C CA . TRP A 1 79 ? 8.522 -0.563 1.334 1.00 96.81 79 TRP A CA 1
ATOM 622 C C . TRP A 1 79 ? 7.438 -0.064 2.283 1.00 96.81 79 TRP A C 1
ATOM 624 O O . TRP A 1 79 ? 6.882 1.016 2.098 1.00 96.81 79 TRP A O 1
ATOM 634 N N . PHE A 1 80 ? 7.173 -0.827 3.342 1.00 98.12 80 PHE A N 1
ATOM 635 C CA . PHE A 1 80 ? 6.205 -0.469 4.375 1.00 98.12 80 PHE A CA 1
ATOM 636 C C . PHE A 1 80 ? 6.838 -0.612 5.758 1.00 98.12 80 PHE A C 1
ATOM 638 O O . PHE A 1 80 ? 7.624 -1.526 6.002 1.00 98.12 80 PHE A O 1
ATOM 645 N N . ARG A 1 81 ? 6.495 0.285 6.686 1.00 98.00 81 ARG A N 1
ATOM 646 C CA . ARG A 1 81 ? 6.961 0.223 8.079 1.00 98.00 81 ARG A CA 1
ATOM 647 C C . ARG A 1 81 ? 5.950 0.848 9.027 1.00 98.00 81 ARG A C 1
ATOM 649 O O . ARG A 1 81 ? 5.160 1.689 8.614 1.00 98.00 81 ARG A O 1
ATOM 656 N N . ASN A 1 82 ? 6.036 0.481 10.305 1.00 98.06 82 ASN A N 1
ATOM 657 C CA . ASN A 1 82 ? 5.203 1.032 11.380 1.00 98.06 82 ASN A CA 1
ATOM 658 C C . ASN A 1 82 ? 3.689 0.884 11.135 1.00 98.06 82 ASN A C 1
ATOM 660 O O . ASN A 1 82 ? 2.915 1.755 11.529 1.00 98.06 82 ASN A O 1
ATOM 664 N N . ILE A 1 83 ? 3.266 -0.208 10.489 1.00 97.62 83 ILE A N 1
ATOM 665 C CA . ILE A 1 83 ? 1.847 -0.467 10.232 1.00 97.62 83 ILE A CA 1
ATOM 666 C C . ILE A 1 83 ? 1.145 -0.782 11.554 1.00 97.62 83 ILE A C 1
ATOM 668 O O . ILE A 1 83 ? 1.584 -1.646 12.314 1.00 97.62 83 ILE A O 1
ATOM 672 N N . LYS A 1 84 ? 0.043 -0.077 11.809 1.00 96.00 84 LYS A N 1
ATOM 673 C CA . LYS A 1 84 ? -0.848 -0.304 12.945 1.00 96.00 84 LYS A CA 1
ATOM 674 C C . LYS A 1 84 ? -2.286 -0.311 12.451 1.00 96.00 84 LYS A C 1
ATOM 676 O O . LYS A 1 84 ? -2.668 0.561 11.676 1.00 96.00 84 LYS A O 1
ATOM 681 N N . LEU A 1 85 ? -3.064 -1.262 12.947 1.00 94.50 85 LEU A N 1
ATOM 682 C CA . LEU A 1 85 ? -4.515 -1.284 12.826 1.00 94.50 85 LEU A CA 1
ATOM 683 C C . LEU A 1 85 ? -5.085 -1.097 14.229 1.00 94.50 85 LEU A C 1
ATOM 685 O O . LEU A 1 85 ? -4.720 -1.842 15.137 1.00 94.50 85 LEU A O 1
ATOM 689 N N . TYR A 1 86 ? -5.891 -0.059 14.416 1.00 94.56 86 TYR A N 1
ATOM 690 C CA . TYR A 1 86 ? -6.400 0.339 15.721 1.00 94.56 86 TYR A CA 1
ATOM 691 C C . TYR A 1 86 ? -7.694 1.139 15.563 1.00 94.56 86 TYR A C 1
ATOM 693 O O . TYR A 1 86 ? -7.908 1.773 14.528 1.00 94.56 86 TYR A O 1
ATOM 701 N N . GLU A 1 87 ? -8.522 1.123 16.604 1.00 91.62 87 GLU A N 1
ATOM 702 C CA . GLU A 1 87 ? -9.648 2.046 16.750 1.00 91.62 87 GLU A CA 1
ATOM 703 C C . GLU A 1 87 ? -9.110 3.426 17.138 1.00 91.62 87 GLU A C 1
ATOM 705 O O . GLU A 1 87 ? -8.304 3.535 18.066 1.00 91.62 87 GLU A O 1
ATOM 710 N N . ALA A 1 88 ? -9.520 4.477 16.428 1.00 80.38 88 ALA A N 1
ATOM 711 C CA . ALA A 1 88 ? -9.195 5.837 16.844 1.00 80.38 88 ALA A CA 1
ATOM 712 C C . ALA A 1 88 ? -9.972 6.169 18.128 1.00 80.38 88 ALA A C 1
ATOM 714 O O . ALA A 1 88 ? -11.143 5.814 18.237 1.00 80.38 88 ALA A O 1
ATOM 715 N N . GLU A 1 89 ? -9.325 6.821 19.095 1.00 78.12 89 GLU A N 1
ATOM 716 C CA . GLU A 1 89 ? -10.034 7.348 20.268 1.00 78.12 89 GLU A CA 1
ATOM 717 C C . GLU A 1 89 ? -11.084 8.381 19.808 1.00 78.12 89 GLU A C 1
ATOM 719 O O . GLU A 1 89 ? -10.812 9.140 18.871 1.00 78.12 89 GLU A O 1
ATOM 724 N N . GLU A 1 90 ? -12.276 8.359 20.425 1.00 57.19 90 GLU A N 1
ATOM 725 C CA . GLU A 1 90 ? -13.368 9.322 20.168 1.00 57.19 90 GLU A CA 1
ATOM 726 C C . GLU A 1 90 ? -12.978 10.771 20.498 1.00 57.19 90 GLU A C 1
ATOM 728 O O . GLU A 1 90 ? -12.329 11.003 21.546 1.00 57.19 90 GLU A O 1
#